Protein AF-A0AA40YER0-F1 (afdb_monomer_lite)

Radius of gyration: 16.33 Å; chains: 1; bounding box: 39×37×41 Å

Secondary structure (DSSP, 8-state):
--GGGGTGGG---HHHHHHHHHHHHHHHTT-TTS-HHHHHHHHHHHHHHHHHHHHHHHHHHS------

Sequence (68 aa):
MNHRNQLDIFDHDPARLAKANRAAAEHALTDPFFSAQVRQDRHDYYITEAERLERLAAMAEKPATTAA

Organism: Stenotrophomonas maltophilia (NCBI:txid40324)

Foldseek 3Di:
DDCVVVCVVVPPQLQVLLVVLQVQLVVLCVDPVDDNVRSNVSNVVSNVSSVVSVVVNVVVVDDPPDDD

Structure (mmCIF, N/CA/C/O backbone):
data_AF-A0AA40YER0-F1
#
_entry.id   AF-A0AA40YER0-F1
#
loop_
_atom_site.group_PDB
_atom_site.id
_atom_site.type_symbol
_atom_site.label_atom_id
_atom_site.label_alt_id
_atom_site.label_comp_id
_atom_site.label_asym_id
_atom_site.label_entity_id
_atom_site.label_seq_id
_atom_site.pdbx_PDB_ins_code
_atom_site.Car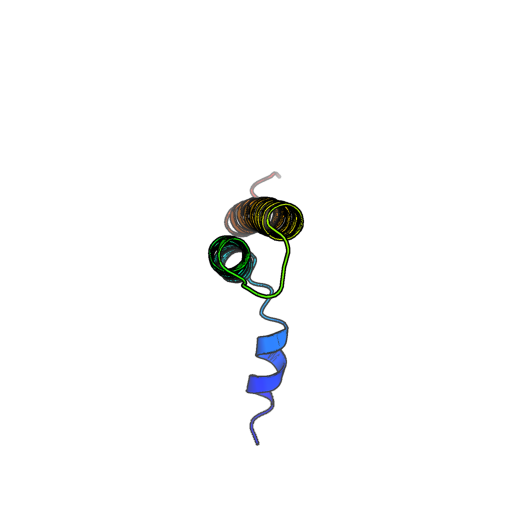tn_x
_atom_site.Cartn_y
_atom_site.Cartn_z
_atom_site.occupancy
_atom_site.B_iso_or_equiv
_atom_site.auth_seq_id
_atom_site.auth_comp_id
_atom_site.auth_asym_id
_atom_site.auth_atom_id
_atom_site.pdbx_PDB_model_num
ATOM 1 N N . MET A 1 1 ? 18.415 -28.612 -0.061 1.00 41.69 1 MET A N 1
ATOM 2 C CA . MET A 1 1 ? 17.607 -27.401 0.199 1.00 41.69 1 MET A CA 1
ATOM 3 C C . MET A 1 1 ? 18.100 -26.318 -0.744 1.00 41.69 1 MET A C 1
ATOM 5 O O . MET A 1 1 ? 19.294 -26.069 -0.781 1.00 41.69 1 MET A O 1
ATOM 9 N N . ASN A 1 2 ? 17.227 -25.812 -1.613 1.00 45.81 2 ASN A N 1
ATOM 10 C CA . ASN A 1 2 ? 17.606 -24.986 -2.759 1.00 45.81 2 ASN A CA 1
ATOM 11 C C . ASN A 1 2 ? 17.600 -23.504 -2.342 1.00 45.81 2 ASN A C 1
ATOM 13 O O . ASN A 1 2 ? 16.536 -22.938 -2.108 1.00 45.81 2 ASN A O 1
ATOM 17 N N . HIS A 1 3 ? 18.779 -22.884 -2.237 1.00 55.28 3 HIS A N 1
ATOM 18 C CA . HIS A 1 3 ? 18.959 -21.477 -1.838 1.00 55.28 3 HIS A CA 1
ATOM 19 C C . HIS A 1 3 ? 18.353 -20.464 -2.826 1.00 55.28 3 HIS A C 1
ATOM 21 O O . HIS A 1 3 ? 18.267 -19.278 -2.524 1.00 55.28 3 HIS A O 1
ATOM 27 N N . ARG A 1 4 ? 17.881 -20.926 -3.992 1.00 55.28 4 ARG A N 1
ATOM 28 C CA . ARG A 1 4 ? 17.196 -20.094 -4.991 1.00 55.28 4 ARG A CA 1
ATOM 29 C C . ARG A 1 4 ? 15.862 -19.520 -4.503 1.00 55.28 4 ARG A C 1
ATOM 31 O O . ARG A 1 4 ? 15.492 -18.449 -4.946 1.00 55.28 4 ARG A O 1
ATOM 38 N N . ASN A 1 5 ? 15.196 -20.163 -3.540 1.00 51.06 5 ASN A N 1
ATOM 39 C CA . ASN A 1 5 ? 13.911 -19.685 -3.008 1.00 51.06 5 ASN A CA 1
ATOM 40 C C . ASN A 1 5 ? 14.053 -18.550 -1.971 1.00 51.06 5 ASN A C 1
ATOM 42 O O . ASN A 1 5 ? 13.058 -17.963 -1.566 1.00 51.06 5 ASN A O 1
ATOM 46 N N . GLN A 1 6 ? 15.276 -18.268 -1.497 1.00 54.00 6 GLN A N 1
ATOM 47 C CA . GLN A 1 6 ? 15.548 -17.175 -0.551 1.00 54.00 6 GLN A CA 1
ATOM 48 C C . GLN A 1 6 ? 15.877 -15.851 -1.256 1.00 54.00 6 GLN A C 1
ATOM 50 O O . GLN A 1 6 ? 15.805 -14.803 -0.622 1.00 54.00 6 GLN A O 1
ATOM 55 N N . LEU A 1 7 ? 16.202 -15.883 -2.554 1.00 50.88 7 LEU A N 1
ATOM 56 C CA . LEU A 1 7 ? 16.472 -14.679 -3.348 1.00 50.88 7 LEU A CA 1
ATOM 57 C C . LEU A 1 7 ? 15.202 -14.077 -3.980 1.00 50.88 7 LEU A C 1
ATOM 59 O O . LEU A 1 7 ? 15.205 -12.889 -4.276 1.00 50.88 7 LEU A O 1
ATOM 63 N N . ASP A 1 8 ? 14.097 -14.831 -4.050 1.00 51.38 8 ASP A N 1
ATOM 64 C CA . ASP A 1 8 ? 12.768 -14.339 -4.473 1.00 51.38 8 ASP A CA 1
ATOM 65 C C . ASP A 1 8 ? 12.139 -13.329 -3.491 1.00 51.38 8 ASP A C 1
ATOM 67 O O . ASP A 1 8 ? 11.184 -12.639 -3.836 1.00 51.38 8 ASP A O 1
ATOM 71 N N . ILE A 1 9 ? 12.667 -13.194 -2.265 1.00 48.50 9 ILE A N 1
ATOM 72 C CA . ILE A 1 9 ? 12.268 -12.105 -1.350 1.00 48.50 9 ILE A CA 1
ATOM 73 C C . ILE A 1 9 ? 12.708 -10.734 -1.883 1.00 48.50 9 ILE A C 1
ATOM 75 O O . ILE A 1 9 ? 12.108 -9.717 -1.540 1.00 48.50 9 ILE A O 1
ATOM 79 N N . PHE A 1 10 ? 13.750 -10.712 -2.720 1.00 48.47 10 PHE A N 1
ATOM 80 C CA . PHE A 1 10 ? 14.320 -9.511 -3.319 1.00 48.47 10 PHE A CA 1
ATOM 81 C C . PHE A 1 10 ? 14.025 -9.400 -4.812 1.00 48.47 10 PHE A C 1
ATOM 83 O O . PHE A 1 10 ? 14.681 -8.596 -5.481 1.00 48.47 10 PHE A O 1
ATOM 90 N N . ASP A 1 11 ? 13.035 -10.137 -5.323 1.00 55.78 11 ASP A N 1
ATOM 91 C CA . ASP A 1 11 ? 12.435 -9.851 -6.624 1.00 55.78 11 ASP A CA 1
ATOM 92 C C . ASP A 1 11 ? 11.664 -8.523 -6.497 1.00 55.78 11 ASP A C 1
ATOM 94 O O . ASP A 1 11 ? 10.441 -8.455 -6.371 1.00 55.78 11 ASP A O 1
ATOM 98 N N . HIS A 1 12 ? 12.436 -7.433 -6.457 1.00 69.19 12 HIS A N 1
ATOM 99 C CA . HIS A 1 12 ? 12.011 -6.038 -6.445 1.00 69.19 12 HIS A CA 1
ATOM 100 C C . HIS A 1 12 ? 11.467 -5.654 -7.822 1.00 69.19 12 HIS A C 1
ATOM 102 O O . HIS A 1 12 ? 11.815 -4.602 -8.349 1.00 69.19 12 HIS A O 1
ATOM 108 N N . ASP A 1 13 ? 10.655 -6.515 -8.429 1.00 86.44 13 ASP A N 1
ATOM 109 C CA . ASP A 1 13 ? 9.922 -6.185 -9.635 1.00 86.44 13 ASP A CA 1
ATOM 110 C C . ASP A 1 13 ? 8.902 -5.095 -9.263 1.00 86.44 13 ASP A C 1
ATOM 112 O O . ASP A 1 13 ? 7.916 -5.385 -8.566 1.00 86.44 13 ASP A O 1
ATOM 116 N N . PRO A 1 14 ? 9.116 -3.831 -9.685 1.00 91.00 14 PRO A N 1
ATOM 117 C CA . PRO A 1 14 ? 8.224 -2.749 -9.310 1.00 91.00 14 PRO A CA 1
ATOM 118 C C . PRO A 1 14 ? 6.813 -2.983 -9.860 1.00 91.00 14 PRO A C 1
ATOM 120 O O . PRO A 1 14 ? 5.850 -2.568 -9.222 1.00 91.00 14 PRO A O 1
ATOM 123 N N . ALA A 1 15 ? 6.650 -3.715 -10.969 1.00 91.38 15 ALA A N 1
ATOM 124 C CA . ALA A 1 15 ? 5.334 -4.053 -11.505 1.00 91.38 15 ALA A CA 1
ATOM 125 C C . ALA A 1 15 ? 4.598 -5.052 -10.597 1.00 91.38 15 ALA A C 1
ATOM 127 O O . ALA A 1 15 ? 3.420 -4.865 -10.269 1.00 91.38 15 ALA A O 1
ATOM 128 N N . ARG A 1 16 ? 5.293 -6.092 -10.116 1.00 91.00 16 ARG A N 1
ATOM 129 C CA . ARG A 1 16 ? 4.730 -7.055 -9.156 1.00 91.00 16 ARG A CA 1
ATOM 130 C C . ARG A 1 16 ? 4.380 -6.391 -7.824 1.00 91.00 16 ARG A C 1
ATOM 132 O O . ARG A 1 16 ? 3.304 -6.654 -7.279 1.00 91.00 16 ARG A O 1
ATOM 139 N N . LEU A 1 17 ? 5.249 -5.517 -7.318 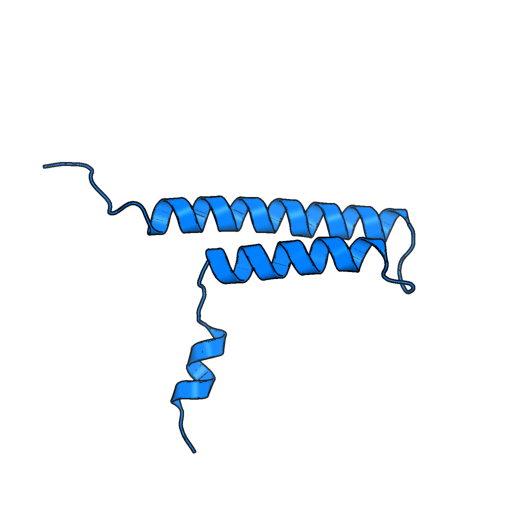1.00 92.81 17 LEU A N 1
ATOM 140 C CA . LEU A 1 17 ? 5.001 -4.763 -6.086 1.00 92.81 17 LEU A CA 1
ATOM 141 C C . LEU A 1 17 ? 3.856 -3.756 -6.249 1.00 92.81 17 LEU A C 1
ATOM 143 O O . LEU A 1 17 ? 3.042 -3.619 -5.335 1.00 92.81 17 LEU A O 1
ATOM 147 N N . ALA A 1 18 ? 3.737 -3.093 -7.401 1.00 95.31 18 ALA A N 1
ATOM 148 C CA . ALA A 1 18 ? 2.610 -2.211 -7.690 1.00 95.31 18 ALA A CA 1
ATOM 149 C C . ALA A 1 18 ? 1.281 -2.969 -7.616 1.00 95.31 18 ALA A C 1
ATOM 151 O O . ALA A 1 18 ? 0.364 -2.553 -6.909 1.00 95.31 18 ALA A O 1
ATOM 152 N N . LYS A 1 19 ? 1.200 -4.139 -8.262 1.00 95.50 19 LYS A N 1
ATOM 153 C CA . LYS A 1 19 ? 0.012 -5.001 -8.210 1.00 95.50 19 LYS A CA 1
ATOM 154 C C . LYS A 1 19 ? -0.334 -5.432 -6.781 1.00 95.50 19 LYS A C 1
ATOM 156 O O . LYS A 1 19 ? -1.507 -5.432 -6.413 1.00 95.50 19 LYS A O 1
ATOM 161 N N . ALA A 1 20 ? 0.669 -5.780 -5.973 1.00 95.56 20 ALA A N 1
ATOM 162 C CA . ALA A 1 20 ? 0.458 -6.131 -4.569 1.00 95.56 20 ALA A CA 1
ATOM 163 C C . ALA A 1 20 ? -0.100 -4.949 -3.757 1.00 95.56 20 ALA A C 1
ATOM 165 O O . ALA A 1 20 ? -1.024 -5.135 -2.968 1.00 95.56 20 ALA A O 1
ATOM 166 N N . ASN A 1 21 ? 0.399 -3.732 -3.996 1.00 96.88 21 ASN A N 1
ATOM 167 C CA . ASN A 1 21 ? -0.117 -2.523 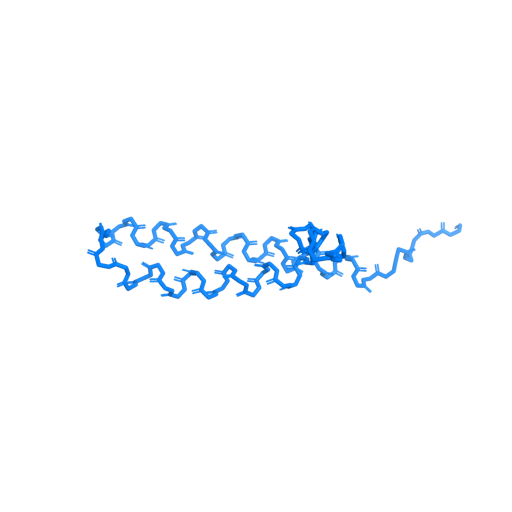-3.355 1.00 96.88 21 ASN A CA 1
ATOM 168 C C . ASN A 1 21 ? -1.558 -2.206 -3.790 1.00 96.88 21 ASN A C 1
ATOM 170 O O . ASN A 1 21 ? -2.378 -1.883 -2.938 1.00 96.88 21 ASN A O 1
ATOM 174 N N . ARG A 1 22 ? -1.920 -2.385 -5.071 1.00 98.06 22 ARG A N 1
ATOM 175 C CA . ARG A 1 22 ? -3.318 -2.236 -5.534 1.00 98.06 22 ARG A CA 1
ATOM 176 C C . ARG A 1 22 ? -4.269 -3.178 -4.784 1.00 98.06 22 ARG A C 1
ATOM 178 O O . ARG A 1 22 ? -5.287 -2.733 -4.267 1.00 98.06 22 ARG A O 1
ATOM 185 N N . ALA A 1 23 ? -3.900 -4.452 -4.647 1.00 97.56 23 ALA A N 1
ATOM 186 C CA . ALA A 1 23 ? -4.695 -5.420 -3.886 1.00 97.56 23 ALA A CA 1
ATOM 187 C C . ALA A 1 23 ? -4.775 -5.070 -2.386 1.00 97.56 23 ALA A C 1
ATOM 189 O O . ALA A 1 23 ? -5.825 -5.215 -1.760 1.00 97.56 23 ALA A O 1
ATOM 190 N N . ALA A 1 24 ? -3.678 -4.577 -1.801 1.00 97.12 24 ALA A N 1
ATOM 191 C CA . ALA A 1 24 ? -3.661 -4.118 -0.415 1.00 97.12 24 ALA A CA 1
ATOM 192 C C . ALA A 1 24 ? -4.554 -2.883 -0.196 1.00 97.12 24 ALA A C 1
ATOM 194 O O . ALA A 1 24 ? -5.216 -2.800 0.839 1.00 97.12 24 ALA A O 1
ATOM 195 N N . ALA A 1 25 ? -4.624 -1.964 -1.167 1.00 97.88 25 ALA A N 1
ATOM 196 C CA . ALA A 1 25 ? -5.511 -0.802 -1.124 1.00 97.88 25 ALA A CA 1
ATOM 197 C C . ALA A 1 25 ? -6.987 -1.223 -1.065 1.00 97.88 25 ALA A C 1
ATOM 199 O O . ALA A 1 25 ? -7.722 -0.767 -0.189 1.00 97.88 25 ALA A O 1
ATOM 200 N N . GLU A 1 26 ? -7.404 -2.148 -1.935 1.00 97.75 26 GLU A N 1
ATOM 201 C CA . GLU A 1 26 ? -8.768 -2.694 -1.928 1.00 97.75 26 GLU A CA 1
ATOM 202 C C . GLU A 1 26 ? -9.101 -3.357 -0.585 1.00 97.75 26 GLU A C 1
ATOM 204 O O . GLU A 1 26 ? -10.158 -3.109 -0.001 1.00 97.75 26 GLU A O 1
ATOM 209 N N . HIS A 1 27 ? -8.172 -4.157 -0.050 1.00 97.69 27 HIS A N 1
ATOM 210 C CA . HIS A 1 27 ? -8.375 -4.820 1.233 1.00 97.69 27 HIS A CA 1
ATOM 211 C C . HIS A 1 27 ? -8.477 -3.824 2.397 1.00 97.69 27 HIS A C 1
ATOM 213 O O . HIS A 1 27 ? -9.338 -3.990 3.267 1.00 97.69 27 HIS A O 1
ATOM 219 N N . ALA A 1 28 ? -7.662 -2.761 2.393 1.00 97.88 28 ALA A N 1
ATOM 220 C CA . ALA A 1 28 ? -7.629 -1.751 3.449 1.00 97.88 28 ALA A CA 1
ATOM 221 C C . ALA A 1 28 ? -9.000 -1.101 3.692 1.00 97.88 28 ALA A C 1
ATOM 223 O O . ALA A 1 28 ? -9.364 -0.871 4.844 1.00 97.88 28 ALA A O 1
ATOM 224 N N . LEU A 1 29 ? -9.807 -0.894 2.645 1.00 98.19 29 LEU A N 1
ATOM 225 C CA . LEU A 1 29 ? -11.159 -0.336 2.771 1.00 98.19 29 LEU A CA 1
ATOM 226 C C . LEU A 1 29 ? -12.138 -1.252 3.515 1.00 98.19 29 LEU A C 1
ATOM 228 O O . LEU A 1 29 ? -13.166 -0.784 4.004 1.00 98.19 29 LEU A O 1
ATOM 232 N N . THR A 1 30 ? -11.835 -2.540 3.645 1.00 97.25 30 THR A N 1
ATOM 233 C CA . THR A 1 30 ? -12.727 -3.540 4.259 1.00 97.25 30 THR A CA 1
ATOM 234 C C . THR A 1 30 ? -12.213 -4.093 5.584 1.00 97.25 30 THR A C 1
ATOM 236 O O . THR A 1 30 ? -12.902 -4.888 6.216 1.00 97.25 30 THR A O 1
ATOM 239 N N . ASP A 1 31 ? -11.036 -3.650 6.028 1.00 95.62 31 ASP A N 1
ATOM 240 C CA . ASP A 1 31 ? -10.368 -4.194 7.206 1.00 95.62 31 ASP A CA 1
ATOM 241 C C . ASP A 1 31 ? -11.130 -3.852 8.509 1.00 95.62 31 ASP A C 1
ATOM 243 O O . ASP A 1 31 ? -11.164 -2.687 8.924 1.00 95.62 31 ASP A O 1
ATOM 247 N N . PRO A 1 32 ? -11.746 -4.841 9.184 1.00 96.69 32 PRO A N 1
ATOM 248 C CA . PRO A 1 32 ? -12.653 -4.591 10.302 1.00 96.69 32 PRO A CA 1
ATOM 249 C C . PRO A 1 32 ? -11.937 -4.103 11.567 1.00 96.69 32 PRO A C 1
ATOM 251 O O . PRO A 1 32 ? -12.598 -3.647 12.499 1.00 96.69 32 PRO A O 1
ATOM 254 N N . PHE A 1 33 ? -10.606 -4.193 11.622 1.00 97.56 33 PHE A N 1
ATOM 255 C CA . PHE A 1 33 ? -9.826 -3.800 12.794 1.00 97.56 33 PHE A CA 1
ATOM 256 C C . PHE A 1 33 ? -9.511 -2.301 12.842 1.00 97.56 33 PHE A C 1
ATOM 258 O O . PHE A 1 33 ? -8.997 -1.818 13.851 1.00 97.56 33 PHE A O 1
ATOM 265 N N . PHE A 1 34 ? -9.832 -1.549 11.784 1.00 97.06 34 PHE A N 1
ATOM 266 C CA . PHE A 1 34 ? -9.513 -0.127 11.681 1.00 97.06 34 PHE A CA 1
ATOM 267 C C . PHE A 1 34 ? -10.756 0.751 11.546 1.00 97.06 34 PHE A C 1
ATOM 269 O O . PHE A 1 34 ? -11.765 0.391 10.935 1.00 97.06 34 PHE A O 1
ATOM 276 N N . SER A 1 35 ? -10.660 1.963 12.095 1.00 98.38 35 SER A N 1
ATOM 277 C CA . SER A 1 35 ? -11.685 2.988 11.903 1.00 98.38 35 SER A CA 1
ATOM 278 C C . SER A 1 35 ? -11.813 3.359 10.422 1.00 98.38 35 SER A C 1
ATOM 280 O O . SER A 1 35 ? -10.897 3.143 9.630 1.00 98.38 35 SER A O 1
ATOM 282 N N . ALA A 1 36 ? -12.950 3.941 10.030 1.00 98.19 36 ALA A N 1
ATOM 283 C CA . ALA A 1 36 ? -13.174 4.364 8.645 1.00 98.19 36 ALA A CA 1
ATOM 284 C C . ALA A 1 36 ? -12.079 5.319 8.132 1.00 98.19 36 ALA A C 1
ATOM 286 O O . ALA A 1 36 ? -11.591 5.129 7.024 1.00 98.19 36 ALA A O 1
ATOM 287 N N . GLN A 1 37 ? -11.641 6.276 8.961 1.00 98.19 37 GLN A N 1
ATOM 288 C CA . GLN A 1 37 ? -10.555 7.191 8.600 1.00 98.19 37 GLN A CA 1
ATOM 289 C C . GLN A 1 37 ? -9.243 6.438 8.363 1.00 98.19 37 GLN A C 1
ATOM 291 O O . GLN A 1 37 ? -8.629 6.601 7.319 1.00 98.19 37 GLN A O 1
ATOM 296 N N . VAL A 1 38 ? -8.849 5.549 9.281 1.00 98.44 38 VAL A N 1
ATOM 297 C CA . VAL A 1 38 ? -7.587 4.804 9.144 1.00 98.44 38 VAL A CA 1
ATOM 298 C C . VAL A 1 38 ? -7.623 3.854 7.944 1.00 98.44 38 VAL A C 1
ATOM 300 O O . VAL A 1 38 ? -6.607 3.661 7.281 1.00 98.44 38 VAL A O 1
ATOM 303 N N . ARG A 1 39 ? -8.783 3.272 7.623 1.00 98.56 39 ARG A N 1
ATOM 304 C CA . ARG A 1 39 ? -8.960 2.488 6.393 1.00 98.56 39 ARG A CA 1
ATOM 305 C C . ARG A 1 39 ? -8.728 3.329 5.140 1.00 98.56 39 ARG A C 1
ATOM 307 O O . ARG A 1 39 ? -8.036 2.864 4.238 1.00 98.56 39 ARG A O 1
ATOM 314 N N . GLN A 1 40 ? -9.263 4.550 5.109 1.00 98.62 40 GLN A N 1
ATOM 315 C CA . GLN A 1 40 ? -9.056 5.474 3.997 1.00 98.62 40 GLN A CA 1
ATOM 316 C C . GLN A 1 40 ? -7.585 5.893 3.886 1.00 98.62 40 GLN A C 1
ATOM 318 O O . GLN A 1 40 ? -7.002 5.757 2.817 1.00 98.62 40 GLN A O 1
ATOM 323 N N . ASP A 1 41 ? -6.951 6.278 4.997 1.00 98.56 41 ASP A N 1
ATOM 324 C CA . ASP A 1 41 ? -5.536 6.674 5.014 1.00 98.56 41 ASP A CA 1
ATOM 325 C C . ASP A 1 41 ? -4.627 5.538 4.508 1.00 98.56 41 ASP A C 1
ATOM 327 O O . ASP A 1 41 ? -3.690 5.757 3.739 1.00 98.56 41 ASP A O 1
ATOM 331 N N . ARG A 1 42 ? -4.919 4.292 4.907 1.00 98.44 42 ARG A N 1
ATOM 332 C CA . ARG A 1 42 ? -4.193 3.100 4.442 1.00 98.44 42 ARG A CA 1
ATOM 333 C C . ARG A 1 42 ? -4.426 2.819 2.962 1.00 98.44 42 ARG A C 1
ATOM 335 O O . ARG A 1 42 ? -3.473 2.490 2.260 1.00 98.44 42 ARG A O 1
ATOM 342 N N . HIS A 1 43 ? -5.667 2.928 2.492 1.00 98.69 43 HIS A N 1
ATOM 343 C CA . HIS A 1 43 ? -5.986 2.809 1.072 1.00 98.69 43 HIS A CA 1
ATOM 344 C C . HIS A 1 43 ? -5.180 3.827 0.255 1.00 98.69 43 HIS A C 1
ATOM 346 O O . HIS A 1 43 ? -4.479 3.444 -0.680 1.00 98.69 43 HIS A O 1
ATOM 352 N N . ASP A 1 44 ? -5.207 5.098 0.654 1.00 98.62 44 ASP A N 1
ATOM 353 C CA . ASP A 1 44 ? -4.553 6.191 -0.071 1.00 98.62 44 ASP A CA 1
ATOM 354 C C . ASP A 1 44 ? -3.028 6.033 -0.082 1.00 98.62 44 ASP A C 1
ATOM 356 O O . ASP A 1 44 ? -2.377 6.266 -1.108 1.00 98.62 44 ASP A O 1
ATOM 360 N N . TYR A 1 45 ? -2.456 5.554 1.026 1.00 98.44 45 TYR A N 1
ATOM 361 C CA . TYR A 1 45 ? -1.050 5.166 1.098 1.00 98.44 45 TYR A CA 1
ATOM 362 C C . TYR A 1 45 ? -0.701 4.087 0.062 1.00 98.44 45 TYR A C 1
ATOM 364 O O . TYR A 1 45 ? 0.225 4.269 -0.731 1.00 98.44 45 TYR A O 1
ATOM 372 N N . TYR A 1 46 ? -1.450 2.981 0.031 1.00 98.31 46 TYR A N 1
ATOM 373 C CA . TYR A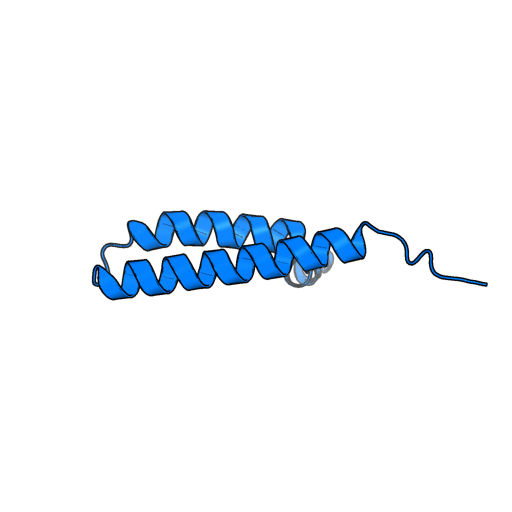 1 46 ? -1.179 1.882 -0.895 1.00 98.31 46 TYR A CA 1
ATOM 374 C C . TYR A 1 46 ? -1.397 2.278 -2.361 1.00 98.31 46 TYR A C 1
ATOM 376 O O . TYR A 1 46 ? -0.631 1.851 -3.224 1.00 98.31 46 TYR A O 1
ATOM 384 N N . ILE A 1 47 ? -2.382 3.131 -2.662 1.00 98.62 47 ILE A N 1
ATOM 385 C CA . ILE A 1 47 ? -2.560 3.691 -4.010 1.00 98.62 47 ILE A CA 1
ATOM 386 C C . ILE A 1 47 ? -1.347 4.531 -4.414 1.00 98.62 47 ILE A C 1
ATOM 388 O O . ILE A 1 47 ? -0.781 4.309 -5.484 1.00 98.62 47 ILE A O 1
ATOM 392 N N . THR A 1 48 ? -0.907 5.445 -3.547 1.00 98.38 48 THR A N 1
ATOM 393 C CA . THR A 1 48 ? 0.245 6.317 -3.823 1.00 98.38 48 THR A CA 1
ATOM 394 C C . THR A 1 48 ? 1.513 5.501 -4.085 1.00 98.38 48 THR A C 1
ATOM 396 O O . THR A 1 48 ? 2.280 5.797 -5.006 1.00 98.38 48 THR A O 1
ATOM 399 N N . GLU A 1 49 ? 1.728 4.448 -3.296 1.00 98.00 49 GLU A N 1
ATOM 400 C CA . GLU A 1 49 ? 2.880 3.565 -3.450 1.00 98.00 49 GLU A CA 1
ATOM 401 C C . GLU A 1 49 ? 2.789 2.710 -4.723 1.00 98.00 49 GLU A C 1
ATOM 403 O O . GLU A 1 49 ? 3.784 2.578 -5.440 1.00 98.00 49 GLU A O 1
ATOM 408 N N . ALA A 1 50 ? 1.600 2.202 -5.069 1.00 97.62 50 ALA A N 1
ATOM 409 C CA . ALA A 1 50 ? 1.377 1.498 -6.331 1.00 97.62 50 ALA A CA 1
ATOM 410 C C . ALA A 1 50 ? 1.721 2.381 -7.538 1.00 97.62 50 ALA A C 1
ATOM 412 O O . ALA A 1 50 ? 2.482 1.963 -8.406 1.00 97.62 50 ALA A O 1
ATOM 413 N N . GLU A 1 51 ? 1.246 3.627 -7.562 1.00 98.00 51 GLU A N 1
ATOM 414 C CA . GLU A 1 51 ? 1.547 4.572 -8.643 1.00 98.00 51 GLU A CA 1
ATOM 415 C C . GLU A 1 51 ? 3.042 4.903 -8.737 1.00 98.00 51 GLU A C 1
ATOM 417 O O . GLU A 1 51 ? 3.598 5.049 -9.831 1.00 98.00 51 GLU A O 1
ATOM 422 N N . ARG A 1 52 ? 3.729 5.030 -7.594 1.00 96.94 52 ARG A N 1
ATOM 423 C CA . ARG A 1 52 ? 5.184 5.233 -7.559 1.00 96.94 52 ARG A CA 1
ATOM 424 C C . ARG A 1 52 ? 5.914 4.054 -8.199 1.00 96.94 52 ARG A C 1
ATOM 426 O O . ARG A 1 52 ? 6.836 4.267 -8.987 1.00 96.94 52 ARG A O 1
ATOM 433 N N . LEU A 1 53 ? 5.499 2.835 -7.874 1.00 95.00 53 LEU A N 1
ATOM 434 C CA . LEU A 1 53 ? 6.078 1.599 -8.389 1.00 95.00 53 LEU A CA 1
ATOM 435 C C . LEU A 1 53 ? 5.759 1.378 -9.876 1.00 95.00 53 LEU A C 1
ATOM 437 O O . LEU A 1 53 ? 6.648 0.983 -10.622 1.00 95.00 53 LEU A O 1
ATOM 441 N N . GLU A 1 54 ? 4.556 1.725 -10.337 1.00 95.62 54 GLU A N 1
ATOM 442 C CA . GLU A 1 54 ? 4.178 1.718 -11.760 1.00 95.62 54 GLU A CA 1
ATOM 443 C C . GLU A 1 54 ? 5.072 2.660 -12.578 1.00 95.62 54 GLU A C 1
ATOM 445 O O . GLU A 1 54 ? 5.568 2.288 -13.643 1.00 95.62 54 GLU A O 1
ATOM 450 N N . ARG A 1 55 ? 5.358 3.863 -12.056 1.00 95.00 55 ARG A N 1
ATOM 451 C CA . ARG A 1 55 ? 6.311 4.788 -12.692 1.00 95.00 55 ARG A CA 1
ATOM 452 C C . ARG A 1 55 ? 7.719 4.201 -12.765 1.00 95.00 55 ARG A C 1
ATOM 454 O O . ARG A 1 55 ? 8.379 4.361 -13.788 1.00 95.00 55 ARG A O 1
ATOM 461 N N . LEU A 1 56 ? 8.176 3.523 -11.711 1.00 90.94 56 LEU A N 1
ATOM 462 C CA . LEU A 1 56 ? 9.485 2.864 -11.702 1.00 90.94 56 LEU A CA 1
ATOM 463 C C . LEU A 1 56 ? 9.551 1.695 -12.691 1.00 90.94 56 LEU A C 1
ATOM 465 O O . LEU A 1 56 ? 10.531 1.589 -13.424 1.00 90.94 56 LEU A O 1
ATOM 469 N N . ALA A 1 57 ? 8.507 0.867 -12.760 1.00 90.62 57 ALA A N 1
ATOM 470 C CA . ALA A 1 57 ? 8.409 -0.218 -13.733 1.00 90.62 57 ALA A CA 1
ATOM 471 C C . ALA A 1 57 ? 8.493 0.324 -15.167 1.00 90.62 57 ALA A C 1
ATOM 473 O O . ALA A 1 57 ? 9.315 -0.131 -15.958 1.00 90.62 57 ALA A O 1
ATOM 474 N N . ALA A 1 58 ? 7.737 1.384 -15.471 1.00 90.50 58 ALA A N 1
ATOM 475 C CA . ALA A 1 58 ? 7.753 2.019 -16.786 1.00 90.50 58 ALA A CA 1
ATOM 476 C C . ALA A 1 58 ? 9.118 2.638 -17.154 1.00 90.50 58 ALA A C 1
ATOM 478 O O . ALA A 1 58 ? 9.453 2.739 -18.335 1.00 90.50 58 ALA A O 1
ATOM 479 N N . MET A 1 59 ? 9.906 3.081 -16.167 1.00 86.50 59 MET A N 1
ATOM 480 C CA . MET A 1 59 ? 11.283 3.543 -16.387 1.00 86.50 59 MET A CA 1
ATOM 481 C C . MET A 1 59 ? 12.253 2.383 -16.625 1.00 86.50 59 MET A C 1
ATOM 483 O O . MET A 1 59 ? 13.180 2.545 -17.409 1.00 86.50 59 MET A O 1
ATOM 487 N N . ALA A 1 60 ? 12.045 1.234 -15.979 1.00 79.94 60 ALA A N 1
ATOM 488 C CA . ALA A 1 60 ? 12.874 0.044 -16.157 1.00 79.94 60 ALA A CA 1
ATOM 489 C C . ALA A 1 60 ? 12.610 -0.669 -17.497 1.00 79.94 60 ALA A C 1
ATOM 491 O O . ALA A 1 60 ? 13.539 -1.186 -18.112 1.00 79.94 60 ALA A O 1
ATOM 492 N N . GLU A 1 61 ? 11.36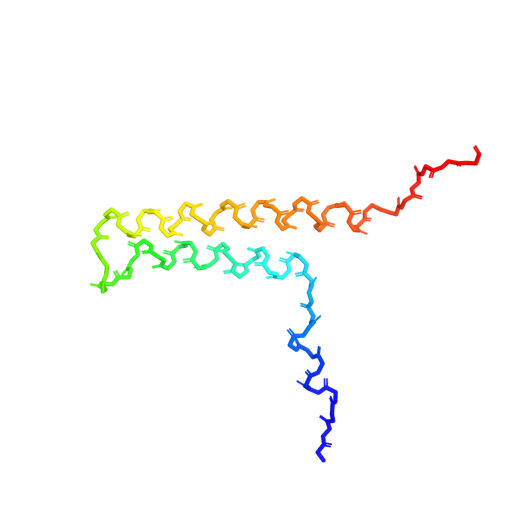2 -0.666 -17.974 1.00 72.44 61 GLU A N 1
ATOM 493 C CA . GLU A 1 61 ? 10.979 -1.223 -19.282 1.00 72.44 61 GLU A CA 1
ATOM 494 C C . GLU A 1 61 ? 11.451 -0.365 -20.461 1.00 72.44 61 GLU A C 1
ATOM 496 O O . GLU A 1 61 ? 11.634 -0.869 -21.570 1.00 72.44 61 GLU A O 1
ATOM 501 N N . LYS A 1 62 ? 11.672 0.936 -20.238 1.00 61.47 62 LYS A N 1
ATOM 502 C CA . LYS A 1 62 ? 12.309 1.807 -21.224 1.00 61.47 62 LYS A CA 1
ATOM 503 C C . LYS A 1 62 ? 13.823 1.573 -21.162 1.00 61.47 62 LYS A C 1
ATOM 505 O O . LYS A 1 62 ? 14.449 2.042 -20.213 1.00 61.47 62 LYS A O 1
ATOM 510 N N . PRO A 1 63 ? 14.456 0.907 -22.151 1.00 49.91 63 PRO A N 1
ATOM 511 C CA . PRO A 1 63 ? 15.912 0.886 -22.207 1.00 49.91 63 PRO A CA 1
ATOM 512 C C . PRO A 1 63 ? 16.395 2.334 -22.246 1.00 49.91 63 PRO A C 1
ATOM 514 O O . PRO A 1 63 ? 15.801 3.151 -22.956 1.00 49.91 63 PRO A O 1
ATOM 517 N N . ALA A 1 64 ? 17.442 2.646 -21.477 1.00 56.78 64 ALA A N 1
ATOM 518 C CA . ALA A 1 64 ? 18.088 3.953 -21.438 1.00 56.78 64 ALA A CA 1
ATOM 519 C C . ALA A 1 64 ? 18.591 4.340 -22.839 1.00 56.78 64 ALA A C 1
ATOM 521 O O . ALA A 1 64 ? 19.753 4.164 -23.182 1.00 56.78 64 ALA A O 1
ATOM 522 N N . THR A 1 65 ? 17.693 4.835 -23.683 1.00 55.16 65 THR A N 1
ATOM 523 C CA . THR A 1 65 ? 18.011 5.373 -24.999 1.00 55.16 65 THR A CA 1
ATOM 524 C C . THR A 1 65 ? 18.118 6.876 -24.837 1.00 55.16 65 THR A C 1
ATOM 526 O O . THR A 1 65 ? 17.218 7.621 -25.203 1.00 55.16 65 THR A O 1
ATOM 529 N N . THR A 1 66 ? 19.232 7.283 -24.236 1.00 46.47 66 THR A N 1
ATOM 530 C CA . THR A 1 66 ? 19.797 8.632 -24.284 1.00 46.47 66 THR A CA 1
ATOM 531 C C . THR A 1 66 ? 21.283 8.459 -23.983 1.00 46.47 66 THR A C 1
ATOM 533 O O . THR A 1 66 ? 21.611 7.905 -22.942 1.00 46.47 66 THR A O 1
ATOM 536 N N . ALA A 1 67 ? 22.264 8.893 -24.756 1.00 44.53 67 ALA A N 1
ATOM 537 C CA . ALA A 1 67 ? 22.411 9.335 -26.135 1.00 44.53 67 ALA A CA 1
ATOM 538 C C . ALA A 1 67 ? 23.943 9.309 -26.360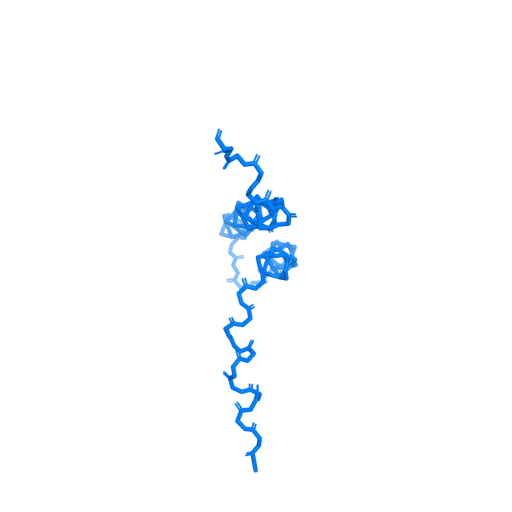 1.00 44.53 67 ALA A C 1
ATOM 540 O O . ALA A 1 67 ? 24.696 9.498 -25.400 1.00 44.53 67 ALA A O 1
ATOM 541 N N . ALA A 1 68 ? 24.379 9.007 -27.583 1.00 38.16 68 ALA A N 1
ATOM 542 C CA . ALA A 1 68 ? 25.777 9.114 -28.006 1.00 38.16 68 ALA A CA 1
ATOM 543 C C . ALA A 1 68 ? 26.220 10.578 -28.148 1.00 38.16 68 ALA A C 1
ATOM 545 O O . ALA A 1 68 ? 25.333 11.432 -28.387 1.00 38.16 68 ALA A O 1
#

pLDDT: mean 83.05, std 20.4, range [38.16, 98.69]